Protein AF-A0A8C0NQJ2-F1 (afdb_monomer_lite)

Organism: Canis lupus familiaris (NCBI:txid9615)

InterPro domains:
  IPR001377 Small ribosomal subunit protein eS6 [PF01092] (1-80)
  IPR001377 Small ribosomal subunit protein eS6 [PTHR11502] (1-72)
  IPR001377 Small ribosomal subunit protein eS6 [SM01405] (1-81)
  IPR018282 Small ribosomal subunit protein eS6, conserved site [PS00578] (52-63)

Structure (mmCIF, N/CA/C/O backbone):
data_AF-A0A8C0NQJ2-F1
#
_entry.id   AF-A0A8C0NQJ2-F1
#
loop_
_atom_site.group_PDB
_atom_site.id
_atom_site.type_symbol
_atom_site.label_atom_id
_atom_site.label_alt_id
_atom_site.label_comp_id
_atom_site.label_asym_id
_atom_site.label_entity_id
_atom_site.label_seq_id
_atom_site.pdbx_PDB_ins_code
_atom_site.Cartn_x
_atom_site.Cartn_y
_atom_site.Cartn_z
_atom_site.occupancy
_atom_site.B_iso_or_equiv
_atom_site.auth_seq_id
_atom_site.auth_comp_id
_atom_site.auth_asym_id
_atom_site.auth_atom_id
_atom_site.pdbx_PDB_model_num
ATOM 1 N N . MET A 1 1 ? 9.149 -3.944 7.134 1.00 82.62 1 MET A N 1
ATOM 2 C CA . MET A 1 1 ? 8.763 -3.387 5.807 1.00 82.62 1 MET A CA 1
ATOM 3 C C . MET A 1 1 ? 7.803 -2.215 5.984 1.00 82.62 1 MET A C 1
ATOM 5 O O . MET A 1 1 ? 7.085 -2.176 6.979 1.00 82.62 1 MET A O 1
ATOM 9 N N . LYS A 1 2 ? 7.769 -1.259 5.043 1.00 87.44 2 LYS A N 1
ATOM 10 C CA . LYS A 1 2 ? 6.846 -0.104 5.096 1.00 87.44 2 LYS A CA 1
ATOM 11 C C . LYS A 1 2 ? 5.659 -0.290 4.145 1.00 87.44 2 LYS A C 1
ATOM 13 O O . LYS A 1 2 ? 5.855 -0.454 2.945 1.00 87.44 2 LYS A O 1
ATOM 18 N N . LEU A 1 3 ? 4.436 -0.209 4.659 1.00 89.00 3 LEU A N 1
ATOM 19 C CA . LEU A 1 3 ? 3.202 -0.219 3.869 1.00 89.00 3 LEU A CA 1
ATOM 20 C C . LEU A 1 3 ? 2.615 1.190 3.814 1.00 89.00 3 LEU A C 1
ATOM 22 O O . LEU A 1 3 ? 2.2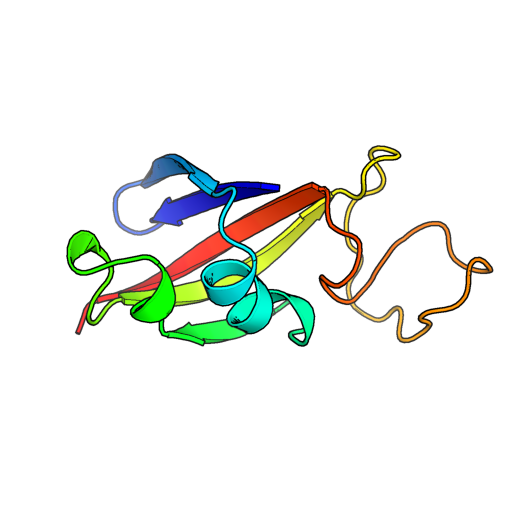87 1.774 4.844 1.00 89.00 3 LEU A O 1
ATOM 26 N N . ASN A 1 4 ? 2.474 1.744 2.614 1.00 91.00 4 ASN A N 1
ATOM 27 C CA . ASN A 1 4 ? 1.806 3.022 2.391 1.00 91.00 4 ASN A CA 1
ATOM 28 C C . ASN A 1 4 ? 0.400 2.769 1.846 1.00 91.00 4 ASN A C 1
ATOM 30 O O . ASN A 1 4 ? 0.244 2.482 0.661 1.00 91.00 4 ASN A O 1
ATOM 34 N N . ILE A 1 5 ? -0.613 2.858 2.705 1.00 91.44 5 ILE A N 1
ATOM 35 C CA . ILE A 1 5 ? -2.005 2.593 2.343 1.00 91.44 5 ILE A CA 1
ATOM 36 C C . ILE A 1 5 ? -2.719 3.911 2.063 1.00 91.44 5 ILE A C 1
ATOM 38 O O . ILE A 1 5 ? -2.849 4.770 2.931 1.00 91.44 5 ILE A O 1
ATOM 42 N N . SER A 1 6 ? -3.193 4.064 0.833 1.00 91.94 6 SER A N 1
ATOM 43 C CA . SER A 1 6 ? -3.899 5.247 0.344 1.00 91.94 6 SER A CA 1
ATOM 44 C C . SER A 1 6 ? -5.388 4.944 0.222 1.00 91.94 6 SER A C 1
ATOM 46 O O . SER A 1 6 ? -5.754 3.930 -0.373 1.00 91.94 6 SER A O 1
ATOM 48 N N . PHE A 1 7 ? -6.251 5.830 0.717 1.00 90.75 7 PHE A N 1
ATOM 49 C CA . PHE A 1 7 ? -7.693 5.744 0.505 1.00 90.75 7 PHE A CA 1
ATOM 50 C C . PHE A 1 7 ? -8.164 6.903 -0.382 1.00 90.75 7 PHE A C 1
ATOM 52 O O . PHE A 1 7 ? -8.396 8.006 0.121 1.00 90.75 7 PHE A O 1
ATOM 59 N N . PRO A 1 8 ? -8.288 6.686 -1.705 1.00 86.81 8 PRO A N 1
ATOM 60 C CA . PRO A 1 8 ? -8.583 7.763 -2.648 1.00 86.81 8 PRO A CA 1
ATOM 61 C C . PRO A 1 8 ? -9.954 8.405 -2.415 1.00 86.81 8 PRO A C 1
ATOM 63 O O . PRO A 1 8 ? -10.089 9.600 -2.648 1.00 86.81 8 PRO A O 1
ATOM 66 N N . ALA A 1 9 ? -10.939 7.658 -1.902 1.00 85.81 9 ALA A N 1
ATOM 67 C CA . ALA A 1 9 ? -12.276 8.191 -1.632 1.00 85.81 9 ALA A CA 1
ATOM 68 C C . ALA A 1 9 ? -12.273 9.310 -0.573 1.00 85.81 9 ALA A C 1
ATOM 70 O O . ALA A 1 9 ? -13.012 10.280 -0.710 1.00 85.81 9 ALA A O 1
ATOM 71 N N . ASN A 1 10 ? -11.399 9.214 0.436 1.00 86.56 10 ASN A N 1
ATOM 72 C CA . ASN A 1 10 ? -11.274 10.228 1.490 1.00 86.56 10 ASN A CA 1
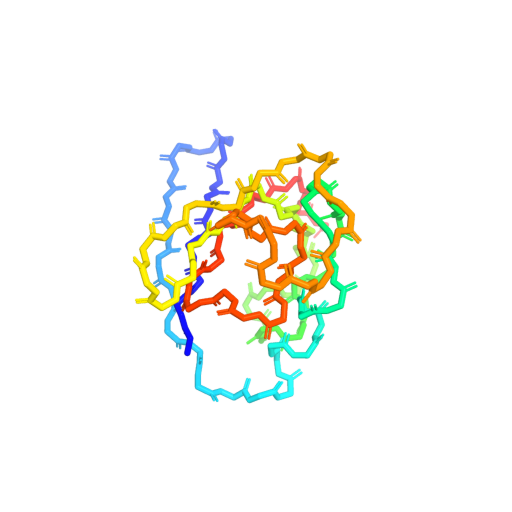ATOM 73 C C . ASN A 1 10 ? -10.048 11.137 1.299 1.00 86.56 10 ASN A C 1
ATOM 75 O O . ASN A 1 10 ? -9.853 12.077 2.065 1.00 86.56 10 ASN A O 1
ATOM 79 N N . GLY A 1 11 ? -9.177 10.836 0.329 1.00 87.50 11 GLY A N 1
ATOM 80 C CA . GLY A 1 11 ? -7.913 11.546 0.115 1.00 87.50 11 GLY A CA 1
ATOM 81 C C . GLY A 1 11 ? -6.880 11.358 1.236 1.00 87.50 11 GLY A C 1
ATOM 82 O O . GLY A 1 11 ? -5.907 12.106 1.309 1.00 87.50 11 GLY A O 1
ATOM 83 N N . CYS A 1 12 ? -7.070 10.379 2.123 1.00 88.56 12 CYS A N 1
ATOM 84 C CA . CYS A 1 12 ? -6.166 10.119 3.243 1.00 88.56 12 CYS A CA 1
ATOM 85 C C . CYS A 1 12 ? -5.146 9.029 2.900 1.00 88.56 12 CYS A C 1
ATOM 87 O O . CYS A 1 12 ? -5.414 8.127 2.107 1.00 88.56 12 CYS A O 1
ATOM 89 N N . ARG A 1 13 ? -3.982 9.074 3.553 1.00 91.12 13 ARG A N 1
ATOM 90 C CA . ARG A 1 13 ? -2.981 8.001 3.512 1.00 91.12 13 ARG A CA 1
ATOM 91 C C . ARG A 1 13 ? -2.523 7.646 4.921 1.00 91.12 13 ARG A C 1
ATOM 93 O O . ARG A 1 13 ? -2.373 8.537 5.755 1.00 91.12 13 ARG A O 1
ATOM 100 N N . LYS A 1 14 ? -2.268 6.364 5.166 1.00 90.12 14 LYS A N 1
ATOM 101 C CA . LYS A 1 14 ? -1.714 5.835 6.414 1.00 90.12 14 LYS A CA 1
ATOM 102 C C . LYS A 1 14 ? -0.451 5.047 6.081 1.00 90.12 14 LYS A C 1
ATOM 104 O O . LYS A 1 14 ? -0.476 4.160 5.232 1.00 90.12 14 LYS A O 1
ATOM 109 N N . LEU A 1 15 ? 0.651 5.392 6.740 1.00 90.38 15 LEU A N 1
ATOM 110 C CA . LEU A 1 15 ? 1.882 4.610 6.684 1.00 90.38 15 LEU A CA 1
ATOM 111 C C . LEU A 1 15 ? 1.894 3.658 7.874 1.00 90.38 15 LEU A C 1
ATOM 113 O O . LEU A 1 15 ? 1.643 4.078 9.002 1.00 90.38 15 LEU A O 1
ATOM 117 N N . ILE A 1 16 ? 2.165 2.388 7.606 1.00 89.81 16 ILE A N 1
ATOM 118 C CA . ILE A 1 16 ? 2.184 1.323 8.602 1.00 89.81 16 ILE A CA 1
ATOM 119 C C . ILE A 1 16 ? 3.525 0.619 8.491 1.00 89.81 16 ILE A C 1
ATOM 121 O O . ILE A 1 16 ? 3.940 0.219 7.401 1.00 89.81 16 ILE A O 1
ATOM 125 N N . GLU A 1 17 ? 4.212 0.474 9.614 1.00 88.44 17 GLU A N 1
ATOM 126 C CA . GLU A 1 17 ? 5.417 -0.340 9.690 1.00 88.44 17 GLU A CA 1
ATOM 127 C C . GLU A 1 17 ? 5.009 -1.739 10.142 1.00 88.44 17 GLU A C 1
ATOM 129 O O . GLU A 1 17 ? 4.437 -1.917 11.216 1.00 88.44 17 GLU A O 1
ATOM 134 N N . VAL A 1 18 ? 5.246 -2.724 9.278 1.00 85.62 18 VAL A N 1
ATOM 135 C CA . VAL A 1 18 ? 4.947 -4.130 9.550 1.00 85.62 18 VAL A CA 1
ATOM 136 C C . VAL A 1 18 ? 6.258 -4.892 9.517 1.00 85.62 18 VAL A C 1
ATOM 138 O O . VAL A 1 18 ? 6.932 -4.926 8.484 1.00 85.62 18 VAL A O 1
ATOM 141 N N . ASP A 1 19 ? 6.624 -5.465 10.657 1.00 84.62 19 ASP A N 1
ATOM 142 C CA . ASP A 1 19 ? 7.823 -6.299 10.800 1.00 84.62 19 ASP A CA 1
ATOM 143 C C . ASP A 1 19 ? 7.514 -7.796 10.631 1.00 84.62 19 ASP A C 1
ATOM 145 O O . ASP A 1 19 ? 8.381 -8.584 10.283 1.00 84.62 19 ASP A O 1
ATOM 149 N N . ASP A 1 20 ? 6.245 -8.172 10.806 1.00 85.69 20 ASP A N 1
ATOM 150 C CA . ASP A 1 20 ? 5.782 -9.555 10.767 1.00 85.69 20 ASP A CA 1
ATOM 151 C C . ASP A 1 20 ? 5.762 -10.120 9.333 1.00 85.69 20 ASP A C 1
ATOM 153 O O . ASP A 1 20 ? 4.981 -9.685 8.475 1.00 85.69 20 ASP A O 1
ATOM 157 N N . GLU A 1 21 ? 6.623 -11.106 9.073 1.00 80.75 21 GLU A N 1
ATOM 158 C CA . GLU A 1 21 ? 6.765 -11.742 7.761 1.00 80.75 21 GLU A CA 1
ATOM 159 C C . GLU A 1 21 ? 5.501 -12.488 7.312 1.00 80.75 21 GLU A C 1
ATOM 161 O O . GLU A 1 21 ? 5.210 -12.510 6.113 1.00 80.75 21 GLU A O 1
ATOM 166 N N . HIS A 1 22 ? 4.694 -13.030 8.235 1.00 83.62 22 HIS A N 1
ATOM 167 C CA . HIS A 1 22 ? 3.453 -13.726 7.870 1.00 83.62 22 HIS A CA 1
ATOM 168 C C . HIS A 1 22 ? 2.446 -12.776 7.224 1.00 83.62 22 HIS A C 1
ATOM 170 O O . HIS A 1 22 ? 1.782 -13.129 6.247 1.00 83.62 22 HIS A O 1
ATOM 176 N N . LYS A 1 23 ? 2.360 -11.542 7.730 1.00 83.50 23 LYS A N 1
ATOM 177 C CA . LYS A 1 23 ? 1.483 -10.508 7.164 1.00 83.50 23 LYS A CA 1
ATOM 178 C C . LYS A 1 23 ? 1.959 -10.073 5.780 1.00 83.50 23 LYS A C 1
ATOM 180 O O . LYS A 1 23 ? 1.147 -9.815 4.893 1.00 83.50 23 LYS A O 1
ATOM 185 N N . LEU A 1 24 ? 3.277 -10.012 5.595 1.00 80.06 24 LEU A N 1
ATOM 186 C CA . LEU A 1 24 ? 3.921 -9.589 4.351 1.00 80.06 24 LEU A CA 1
ATOM 187 C C . LEU A 1 24 ? 3.861 -10.652 3.253 1.00 80.06 24 LEU A C 1
ATOM 189 O O . LEU A 1 24 ? 3.794 -10.299 2.075 1.00 80.06 24 LEU A O 1
ATOM 193 N N . HIS A 1 25 ? 3.819 -11.936 3.615 1.00 82.69 25 HIS A N 1
ATOM 194 C CA . HIS A 1 25 ? 3.763 -13.039 2.656 1.00 82.69 25 HIS A CA 1
ATOM 195 C C . HI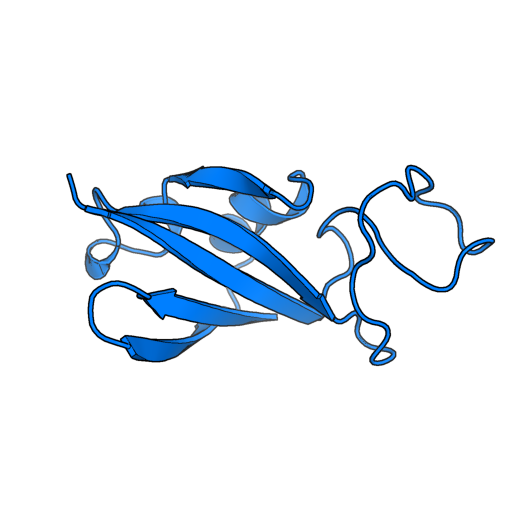S A 1 25 ? 2.590 -12.907 1.670 1.00 82.69 25 HIS A C 1
ATOM 197 O O . HIS A 1 25 ? 2.773 -13.108 0.471 1.00 82.69 25 HIS A O 1
ATOM 203 N N . THR A 1 26 ? 1.430 -12.434 2.144 1.00 82.50 26 THR A N 1
ATOM 204 C CA . THR A 1 26 ? 0.238 -12.166 1.313 1.00 82.50 26 THR A CA 1
ATOM 205 C C . THR A 1 26 ? 0.513 -11.192 0.160 1.00 82.50 26 THR A C 1
ATOM 207 O O . THR A 1 26 ? -0.113 -11.293 -0.897 1.00 82.50 26 THR A O 1
ATOM 210 N N . PHE A 1 27 ? 1.451 -10.257 0.342 1.00 80.62 27 PHE A N 1
ATOM 211 C CA . PHE A 1 27 ? 1.807 -9.242 -0.652 1.00 80.62 27 PHE A CA 1
ATOM 212 C C . PHE A 1 27 ? 3.011 -9.644 -1.508 1.00 80.62 27 PHE A C 1
ATOM 214 O O . PHE A 1 27 ? 3.068 -9.260 -2.672 1.00 80.62 27 PHE A O 1
ATOM 221 N N . ASN A 1 28 ? 3.955 -10.424 -0.970 1.00 75.19 28 ASN A N 1
ATOM 222 C CA . ASN A 1 28 ? 5.227 -10.740 -1.632 1.00 75.19 28 ASN A CA 1
ATOM 223 C C . ASN A 1 28 ? 5.069 -11.450 -2.986 1.00 75.19 28 ASN A C 1
ATOM 225 O O . ASN A 1 28 ? 5.842 -11.186 -3.904 1.00 75.19 28 ASN A O 1
ATOM 229 N N . GLU A 1 29 ? 4.063 -12.308 -3.137 1.00 74.38 29 GLU A N 1
ATOM 230 C CA . GLU A 1 29 ? 3.831 -13.085 -4.366 1.00 74.38 29 GLU A CA 1
ATOM 231 C C . GLU A 1 29 ? 2.894 -12.390 -5.364 1.00 74.38 29 GLU A C 1
ATOM 233 O O . GLU A 1 29 ? 2.450 -12.989 -6.345 1.00 74.38 29 GLU A O 1
ATOM 238 N N . LYS A 1 30 ? 2.534 -11.129 -5.112 1.00 81.94 30 LYS A N 1
ATOM 239 C CA . LYS A 1 30 ? 1.556 -10.403 -5.921 1.00 81.94 30 LYS A CA 1
ATOM 240 C C . LYS A 1 30 ? 2.234 -9.366 -6.811 1.00 81.94 30 LYS A C 1
ATOM 242 O O . LYS A 1 30 ? 3.224 -8.729 -6.448 1.00 81.94 30 LYS A O 1
ATOM 247 N N . HIS A 1 31 ? 1.669 -9.195 -8.002 1.00 80.44 31 HIS A N 1
ATOM 248 C CA . HIS A 1 31 ? 2.110 -8.197 -8.969 1.00 80.44 31 HIS A CA 1
ATOM 249 C C . HIS A 1 31 ? 1.385 -6.866 -8.764 1.00 80.44 31 HIS A C 1
ATOM 251 O O . HIS A 1 31 ? 0.317 -6.795 -8.147 1.00 80.44 31 HIS A O 1
ATOM 257 N N . MET A 1 32 ? 1.942 -5.803 -9.343 1.00 81.50 32 MET A N 1
ATOM 258 C CA . MET A 1 32 ? 1.273 -4.504 -9.413 1.00 81.50 32 MET A CA 1
ATOM 259 C C . MET A 1 32 ? -0.122 -4.635 -10.053 1.00 81.50 32 MET A C 1
ATOM 261 O O . MET A 1 32 ? -0.321 -5.441 -10.957 1.00 81.50 32 MET A O 1
ATOM 265 N N . ALA A 1 33 ? -1.075 -3.836 -9.579 1.00 85.12 33 ALA A N 1
ATOM 266 C CA . ALA A 1 33 ? -2.502 -3.872 -9.907 1.00 85.12 33 ALA A CA 1
ATOM 267 C C . ALA A 1 33 ? -3.285 -5.111 -9.426 1.00 85.12 33 ALA A C 1
ATOM 269 O O . ALA A 1 33 ? -4.473 -5.212 -9.720 1.00 85.12 33 ALA A O 1
ATOM 270 N N . THR A 1 34 ? -2.680 -6.005 -8.635 1.00 86.62 34 THR A N 1
ATOM 271 C CA . THR A 1 34 ? -3.403 -7.132 -8.022 1.00 86.62 34 THR A CA 1
ATOM 272 C C . THR A 1 34 ? -4.197 -6.681 -6.797 1.00 86.62 34 THR A C 1
ATOM 274 O O . THR A 1 34 ? -3.676 -5.937 -5.961 1.00 86.62 34 THR A O 1
ATOM 277 N N . GLU A 1 35 ? -5.438 -7.154 -6.682 1.00 89.88 35 GLU A N 1
ATOM 278 C CA . GLU A 1 35 ? -6.303 -6.973 -5.513 1.00 89.88 35 GLU A CA 1
ATOM 279 C C . GLU A 1 35 ? -6.072 -8.087 -4.486 1.00 89.88 35 GLU A C 1
ATOM 281 O O . GLU A 1 35 ? -5.963 -9.266 -4.824 1.00 89.88 35 GLU A O 1
ATOM 286 N N . VAL A 1 36 ? -5.969 -7.698 -3.220 1.00 89.12 36 VAL A N 1
ATOM 287 C CA . VAL A 1 36 ? -5.677 -8.565 -2.080 1.00 89.12 36 VAL A CA 1
ATOM 288 C C . VAL A 1 36 ? -6.521 -8.136 -0.886 1.00 89.12 36 VAL A C 1
ATOM 290 O O . VAL A 1 36 ? -6.735 -6.947 -0.643 1.00 89.12 36 VAL A O 1
ATOM 293 N N . ALA A 1 37 ? -7.004 -9.117 -0.128 1.00 90.31 37 ALA A N 1
ATOM 294 C CA . ALA A 1 37 ? -7.676 -8.860 1.137 1.00 90.31 37 ALA A CA 1
ATOM 295 C C . ALA A 1 37 ? -6.654 -8.376 2.175 1.00 90.31 37 ALA A C 1
ATOM 297 O O . ALA A 1 37 ? -5.582 -8.967 2.326 1.00 90.31 37 ALA A O 1
ATOM 298 N N . ALA A 1 38 ? -6.984 -7.303 2.889 1.00 89.00 38 ALA A N 1
ATOM 299 C CA . ALA A 1 38 ? -6.130 -6.731 3.924 1.00 89.00 38 ALA A CA 1
ATOM 300 C C . ALA A 1 38 ? -6.323 -7.395 5.301 1.00 89.00 38 ALA A C 1
ATOM 302 O O . ALA A 1 38 ? -5.643 -7.015 6.251 1.00 89.00 38 ALA A O 1
ATOM 303 N N . ASP A 1 39 ? -7.178 -8.419 5.402 1.00 89.50 39 ASP A N 1
ATOM 304 C CA . ASP A 1 39 ? -7.505 -9.141 6.641 1.00 89.50 39 ASP A CA 1
ATOM 305 C C . ASP A 1 39 ? -6.265 -9.652 7.395 1.00 89.50 39 ASP A C 1
ATOM 307 O O . ASP A 1 39 ? -6.247 -9.703 8.624 1.00 89.50 39 ASP A O 1
ATOM 311 N N . ALA A 1 40 ? -5.199 -9.993 6.663 1.00 84.75 40 ALA A N 1
ATOM 312 C CA . ALA A 1 40 ? -3.939 -10.465 7.234 1.00 84.75 40 ALA A CA 1
ATOM 313 C C . ALA A 1 40 ? -3.165 -9.379 8.009 1.00 84.75 40 ALA A C 1
ATOM 315 O O . ALA A 1 40 ? -2.312 -9.703 8.834 1.00 84.75 40 ALA A O 1
ATOM 316 N N . LEU A 1 41 ? -3.433 -8.089 7.773 1.00 85.62 41 LEU A N 1
ATOM 317 C CA . LEU A 1 41 ? -2.738 -6.994 8.459 1.00 85.62 41 LEU A CA 1
ATOM 318 C C . LEU A 1 41 ? -3.181 -6.857 9.925 1.00 85.62 41 LEU A C 1
ATOM 320 O O . LEU A 1 41 ? -2.365 -6.501 10.785 1.00 85.62 41 LEU A O 1
ATOM 324 N N . GLY A 1 42 ? -4.437 -7.194 10.224 1.00 86.88 42 GLY A N 1
ATOM 325 C CA . GLY A 1 42 ? -5.030 -7.167 11.560 1.00 86.88 42 GLY A CA 1
ATOM 326 C C . GLY A 1 42 ? -6.543 -6.940 11.518 1.00 86.88 42 GLY A C 1
ATOM 327 O O . GLY A 1 42 ? -7.109 -6.677 10.460 1.00 86.88 42 GLY A O 1
ATOM 328 N N . GLU A 1 43 ? -7.199 -6.989 12.680 1.00 86.44 43 GLU A N 1
ATOM 329 C CA . GLU A 1 43 ? -8.658 -6.812 12.779 1.00 86.44 43 GLU A CA 1
ATOM 330 C C . GLU A 1 43 ? -9.145 -5.447 12.269 1.00 86.44 43 GLU A C 1
ATOM 332 O O . GLU A 1 43 ? -10.233 -5.367 11.708 1.00 86.44 43 GLU A O 1
ATOM 337 N N . GLU A 1 44 ? -8.330 -4.389 12.386 1.00 87.19 44 GLU A N 1
ATOM 338 C CA . GLU A 1 44 ? -8.667 -3.047 11.874 1.00 87.19 44 GLU A CA 1
ATOM 339 C C . GLU A 1 44 ? -8.803 -3.008 10.337 1.00 87.19 44 GLU A C 1
ATOM 341 O O . GLU A 1 44 ? -9.465 -2.123 9.800 1.00 87.19 44 GLU A O 1
ATOM 346 N N . TRP A 1 45 ? -8.1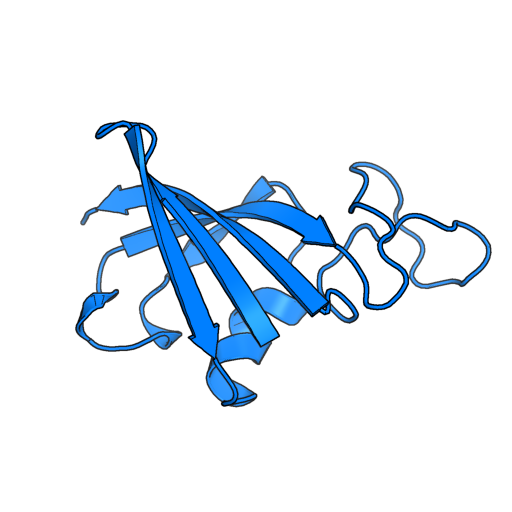82 -3.967 9.641 1.00 86.69 45 TRP A N 1
ATOM 347 C CA . TRP A 1 45 ? -8.169 -4.098 8.180 1.00 86.69 45 TRP A CA 1
ATOM 348 C C . TRP A 1 45 ? -9.082 -5.216 7.678 1.00 86.69 45 TRP A C 1
ATOM 350 O O . TRP A 1 45 ? -9.111 -5.496 6.478 1.00 86.69 45 TRP A O 1
ATOM 360 N N . LYS A 1 46 ? -9.845 -5.846 8.575 1.00 88.62 46 LYS A N 1
ATOM 361 C CA . LYS A 1 46 ? -10.779 -6.904 8.208 1.00 88.62 46 LYS A CA 1
ATOM 362 C C . LYS A 1 46 ? -11.902 -6.345 7.334 1.00 88.62 46 LYS A C 1
ATOM 364 O O . LYS A 1 46 ? -12.524 -5.350 7.695 1.00 88.62 46 LYS A O 1
ATOM 369 N N . GLY A 1 47 ? -12.156 -6.983 6.196 1.00 88.12 47 GLY A N 1
ATOM 370 C CA . GLY A 1 47 ? -13.147 -6.530 5.215 1.00 88.12 47 GLY A CA 1
ATOM 371 C C . GLY A 1 47 ? -12.642 -5.440 4.264 1.00 88.12 47 GLY A C 1
ATOM 372 O O . GLY A 1 47 ? -13.370 -4.990 3.381 1.00 88.12 47 GLY A O 1
ATOM 373 N N . TYR A 1 48 ? -11.383 -5.014 4.387 1.00 89.56 48 TYR A N 1
ATOM 374 C CA . TYR A 1 48 ? -10.797 -4.074 3.437 1.00 89.56 48 TYR A CA 1
ATOM 375 C C . TYR A 1 48 ? -10.161 -4.823 2.271 1.00 89.56 48 TYR A C 1
ATOM 377 O O . TYR A 1 48 ? -9.364 -5.748 2.448 1.00 89.56 48 TYR A O 1
ATOM 385 N N . MET A 1 49 ? -10.457 -4.363 1.059 1.00 90.88 49 MET A N 1
ATOM 386 C CA . MET A 1 49 ? -9.810 -4.834 -0.158 1.00 90.88 49 MET A CA 1
ATOM 387 C C . MET A 1 49 ? -8.823 -3.779 -0.640 1.00 90.88 49 MET A C 1
ATOM 389 O O . MET A 1 49 ? -9.190 -2.630 -0.913 1.00 90.88 49 MET A O 1
ATOM 393 N N . VAL A 1 50 ? -7.555 -4.166 -0.738 1.00 91.75 50 VAL A N 1
ATOM 394 C CA . VAL A 1 50 ? -6.464 -3.291 -1.163 1.00 91.75 50 VAL A CA 1
ATOM 395 C C . VAL A 1 50 ? -5.868 -3.787 -2.467 1.00 91.75 50 VAL A C 1
ATOM 397 O O . VAL A 1 50 ? -5.734 -4.979 -2.708 1.00 91.75 50 VAL A O 1
ATOM 400 N N . ARG A 1 51 ? -5.470 -2.856 -3.319 1.00 91.19 51 ARG A N 1
ATOM 401 C CA . ARG A 1 51 ? -4.782 -3.120 -4.574 1.00 91.19 51 ARG A CA 1
ATOM 402 C C . ARG A 1 51 ? -3.369 -2.583 -4.509 1.00 91.19 51 ARG A C 1
ATOM 404 O O . ARG A 1 51 ? -3.166 -1.429 -4.123 1.00 91.19 51 ARG A O 1
ATOM 411 N N . ILE A 1 52 ? -2.410 -3.385 -4.951 1.00 90.06 52 ILE A N 1
ATOM 412 C CA . ILE A 1 52 ? -1.005 -2.979 -5.032 1.00 90.06 52 ILE A CA 1
ATOM 413 C C . ILE A 1 52 ? -0.861 -1.943 -6.143 1.00 90.06 52 ILE A C 1
ATOM 415 O O . ILE A 1 52 ? -1.003 -2.262 -7.320 1.00 90.06 52 ILE A O 1
ATOM 419 N N . SER A 1 53 ? -0.598 -0.691 -5.783 1.00 88.44 53 SER A N 1
ATOM 420 C CA . SER A 1 53 ? -0.402 0.394 -6.750 1.00 88.44 53 SER A CA 1
ATOM 421 C C . SER A 1 53 ? 1.063 0.563 -7.150 1.00 88.44 53 SER A C 1
ATOM 423 O O . SER A 1 53 ? 1.339 1.129 -8.203 1.00 88.44 53 SER A O 1
ATOM 425 N N . GLY A 1 54 ? 1.998 0.049 -6.345 1.00 88.00 54 GLY A N 1
ATOM 426 C CA . GLY A 1 54 ? 3.430 0.085 -6.624 1.00 88.00 54 GLY A CA 1
ATOM 427 C C . GLY A 1 54 ? 4.270 -0.223 -5.388 1.00 88.00 54 GLY A C 1
ATOM 428 O O . GLY A 1 54 ? 3.780 -0.767 -4.401 1.00 88.00 54 GLY A O 1
ATOM 429 N N . GLY A 1 55 ? 5.538 0.166 -5.426 1.00 87.31 55 GLY A N 1
ATOM 430 C CA . GLY A 1 55 ? 6.482 -0.021 -4.330 1.00 87.31 55 GLY A CA 1
ATOM 431 C C . GLY A 1 55 ? 7.891 0.407 -4.725 1.00 87.31 55 GLY A C 1
ATOM 432 O O . GLY A 1 55 ? 8.136 0.734 -5.885 1.00 87.31 55 GLY A O 1
ATOM 433 N N . ASN A 1 56 ? 8.808 0.394 -3.765 1.00 82.75 56 ASN A N 1
ATOM 434 C CA . ASN A 1 56 ? 10.223 0.681 -3.966 1.00 82.75 56 ASN A CA 1
ATOM 435 C C . ASN A 1 56 ? 11.060 -0.441 -3.354 1.00 82.75 56 ASN A C 1
ATOM 437 O O . ASN A 1 56 ? 10.760 -0.922 -2.258 1.00 82.75 56 ASN A O 1
ATOM 441 N N . ASP A 1 57 ? 12.121 -0.826 -4.054 1.00 77.75 57 ASP A N 1
ATOM 442 C CA . ASP A 1 57 ? 13.151 -1.725 -3.532 1.00 77.75 57 ASP A CA 1
ATOM 443 C C . ASP A 1 57 ? 14.061 -1.010 -2.512 1.00 77.75 57 ASP A C 1
ATOM 445 O O . ASP A 1 57 ? 14.061 0.221 -2.413 1.00 77.75 57 ASP A O 1
ATOM 449 N N . LYS A 1 58 ? 14.881 -1.766 -1.771 1.00 72.31 58 LYS A N 1
ATOM 450 C CA . LYS A 1 58 ? 15.904 -1.232 -0.847 1.00 72.31 58 LYS A CA 1
ATOM 451 C C . LYS A 1 58 ? 16.865 -0.249 -1.524 1.00 72.31 58 LYS A C 1
ATOM 453 O O . LYS A 1 58 ? 17.359 0.664 -0.873 1.00 72.31 58 LYS A O 1
ATOM 458 N N . GLN A 1 59 ? 17.105 -0.417 -2.822 1.00 70.94 59 GLN A N 1
ATOM 459 C CA . GLN A 1 59 ? 17.955 0.462 -3.633 1.00 70.94 59 GLN A CA 1
ATOM 460 C C . GLN A 1 59 ? 17.232 1.730 -4.129 1.00 70.94 59 GLN A C 1
ATOM 462 O O . GLN A 1 59 ? 17.824 2.548 -4.826 1.00 70.94 59 GLN A O 1
ATOM 467 N N . GLY A 1 60 ? 15.951 1.907 -3.789 1.00 73.06 60 GLY A N 1
ATOM 468 C CA . GLY A 1 60 ? 15.149 3.073 -4.162 1.00 73.06 60 GLY A CA 1
ATOM 469 C C . GLY A 1 60 ? 14.485 2.983 -5.537 1.00 73.06 60 GLY A C 1
ATOM 470 O O . GLY A 1 60 ? 13.675 3.852 -5.864 1.00 73.06 60 GLY A O 1
ATOM 471 N N . PHE A 1 61 ? 14.752 1.933 -6.320 1.00 78.12 61 PHE A N 1
ATOM 472 C CA . PHE A 1 61 ? 14.109 1.747 -7.618 1.00 78.12 61 PHE A CA 1
ATOM 473 C C . PHE A 1 61 ? 12.596 1.527 -7.464 1.00 78.12 61 PHE A C 1
ATOM 475 O O . PHE A 1 61 ? 12.184 0.672 -6.672 1.00 78.12 61 PHE A O 1
ATOM 482 N N . PRO A 1 62 ? 11.761 2.279 -8.203 1.00 80.12 62 PRO A N 1
ATOM 483 C CA . PRO A 1 62 ? 10.320 2.081 -8.189 1.00 80.12 62 PRO A CA 1
ATOM 484 C C . PRO A 1 62 ? 9.939 0.799 -8.936 1.00 80.12 62 PRO A C 1
ATOM 486 O O . PRO A 1 62 ? 10.587 0.411 -9.908 1.00 80.12 62 PRO A O 1
ATOM 489 N N . MET A 1 63 ? 8.848 0.161 -8.521 1.00 80.50 63 MET A N 1
ATOM 490 C CA . MET A 1 63 ? 8.262 -0.947 -9.267 1.00 80.50 63 MET A CA 1
ATOM 491 C C . MET A 1 63 ? 7.738 -0.467 -10.625 1.00 80.50 63 MET A C 1
ATOM 493 O O . MET A 1 63 ? 7.114 0.593 -10.716 1.00 80.50 63 MET A O 1
ATOM 497 N N . LYS A 1 64 ? 7.960 -1.253 -11.684 1.00 75.62 64 LYS A N 1
ATOM 498 C CA . LYS A 1 64 ? 7.485 -0.951 -13.041 1.00 75.62 64 LYS A CA 1
ATOM 499 C C . LYS A 1 64 ? 6.602 -2.077 -13.571 1.00 75.62 64 LYS A C 1
ATOM 501 O O . LYS A 1 64 ? 6.999 -3.240 -13.599 1.00 75.62 64 LYS A O 1
ATOM 506 N N . GLN A 1 65 ? 5.411 -1.716 -14.044 1.00 69.88 65 GLN A N 1
ATOM 507 C CA . GLN A 1 65 ? 4.499 -2.652 -14.700 1.00 69.88 65 GLN A CA 1
ATOM 508 C C . GLN A 1 65 ? 5.094 -3.171 -16.019 1.00 69.88 65 GLN A C 1
ATOM 510 O O . GLN A 1 65 ? 5.678 -2.404 -16.786 1.00 69.88 65 GLN A O 1
ATOM 515 N N . GLY A 1 66 ? 4.918 -4.466 -16.296 1.00 67.06 66 GLY A N 1
ATOM 516 C CA . GLY A 1 66 ? 5.320 -5.092 -17.563 1.00 67.06 66 GLY A CA 1
ATOM 517 C C . GLY A 1 66 ? 6.760 -5.607 -17.610 1.00 67.06 66 GLY A C 1
ATOM 518 O O . GLY A 1 66 ? 7.151 -6.221 -18.597 1.00 67.06 66 GLY A O 1
ATOM 519 N N . VAL A 1 67 ? 7.540 -5.414 -16.547 1.00 64.81 67 VAL A N 1
ATOM 520 C CA . VAL A 1 67 ? 8.756 -6.203 -16.328 1.00 64.81 67 VAL A CA 1
ATOM 521 C C . VAL A 1 67 ? 8.292 -7.558 -15.774 1.00 64.81 67 VAL A C 1
ATOM 523 O O . VAL A 1 67 ? 7.431 -7.592 -14.911 1.00 64.81 67 VAL A O 1
ATOM 526 N N . PHE A 1 68 ? 8.742 -8.695 -16.293 1.00 60.22 68 PHE A N 1
ATOM 527 C CA . PHE A 1 68 ? 8.334 -10.024 -15.777 1.00 60.22 68 PHE A CA 1
ATOM 528 C C . PHE A 1 68 ? 9.517 -10.798 -15.188 1.00 60.22 68 PHE A C 1
ATOM 530 O O . PHE A 1 68 ? 9.399 -11.955 -14.797 1.00 60.22 68 PHE A O 1
ATOM 537 N N . THR A 1 69 ? 10.676 -10.148 -15.136 1.00 55.56 69 THR A N 1
ATOM 538 C CA . THR A 1 69 ? 11.944 -10.747 -14.758 1.00 55.56 69 THR A CA 1
ATOM 539 C C . THR A 1 69 ? 12.195 -10.574 -13.265 1.00 55.56 69 THR A C 1
ATOM 541 O O . THR A 1 69 ? 12.263 -9.458 -12.760 1.00 55.56 69 THR A O 1
ATOM 544 N N . HIS A 1 70 ? 12.389 -11.701 -12.575 1.00 55.44 70 HIS A N 1
ATOM 545 C CA . HIS A 1 70 ? 13.019 -11.755 -11.251 1.00 55.44 70 HIS A CA 1
ATOM 546 C C . HIS A 1 70 ? 14.549 -11.560 -11.331 1.00 55.44 70 HIS A C 1
ATOM 548 O O . HIS A 1 70 ? 15.226 -11.553 -10.306 1.00 55.44 70 HIS A 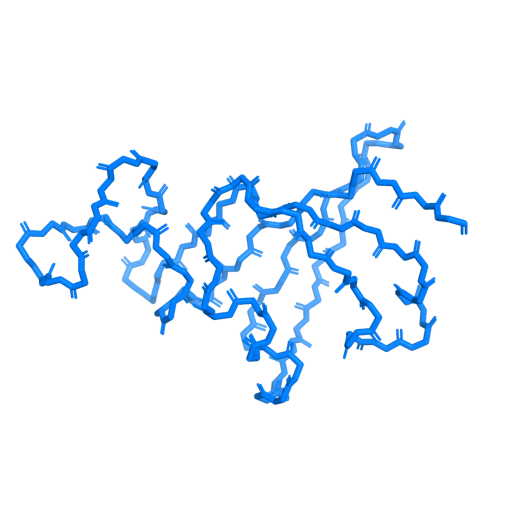O 1
ATOM 554 N N . GLU A 1 71 ? 15.104 -11.432 -12.541 1.00 54.66 71 GLU A N 1
ATOM 555 C CA . GLU A 1 71 ? 16.539 -11.313 -12.778 1.00 54.66 71 GLU A CA 1
ATOM 556 C C . GLU A 1 71 ? 17.061 -9.868 -12.665 1.00 54.66 71 GLU A C 1
ATOM 558 O O . GLU A 1 71 ? 16.384 -8.924 -13.084 1.00 54.66 71 GLU A O 1
ATOM 563 N N . PRO A 1 72 ? 18.317 -9.690 -12.206 1.00 55.12 72 PRO A N 1
ATOM 564 C CA . PRO A 1 72 ? 18.966 -8.386 -12.032 1.00 55.12 72 PRO A CA 1
ATOM 565 C C . PRO A 1 72 ? 19.258 -7.633 -13.346 1.00 55.12 72 PRO A C 1
ATOM 567 O O . PRO A 1 72 ? 19.849 -6.556 -13.314 1.00 55.12 72 PRO A O 1
ATOM 570 N N . ALA A 1 73 ? 18.853 -8.164 -14.505 1.00 55.88 73 ALA A N 1
ATOM 571 C CA . ALA A 1 73 ? 19.030 -7.517 -15.805 1.00 55.88 73 ALA A CA 1
ATOM 572 C C . ALA A 1 73 ? 18.170 -6.248 -15.971 1.00 55.88 73 ALA A C 1
ATOM 574 O O . ALA A 1 73 ? 18.495 -5.381 -16.783 1.00 55.88 73 ALA A O 1
ATOM 575 N N . SER A 1 74 ? 17.092 -6.108 -15.189 1.00 59.84 74 SER A N 1
ATOM 576 C CA . SER A 1 74 ? 16.273 -4.895 -15.129 1.00 59.84 74 SER A CA 1
ATOM 577 C C . SER A 1 74 ? 16.389 -4.231 -13.753 1.00 59.84 74 SER A C 1
ATOM 579 O O . SER A 1 74 ? 16.061 -4.879 -12.761 1.00 59.84 74 SER A O 1
ATOM 581 N N . PRO A 1 75 ? 16.745 -2.935 -13.654 1.00 64.06 75 PRO A N 1
ATOM 582 C CA . PRO A 1 75 ? 16.815 -2.242 -12.364 1.00 64.06 75 PRO A CA 1
ATOM 583 C C . PRO A 1 75 ? 15.437 -2.017 -11.716 1.00 64.06 75 PRO A C 1
ATOM 585 O O . PRO A 1 75 ? 15.364 -1.536 -10.593 1.00 64.06 75 PRO A O 1
ATOM 588 N N . PHE A 1 76 ? 14.336 -2.341 -12.406 1.00 63.16 76 PHE A N 1
ATOM 589 C CA . PHE A 1 76 ? 12.974 -2.115 -11.926 1.00 63.16 76 PHE A CA 1
ATOM 590 C C . PHE A 1 76 ? 12.283 -3.440 -11.568 1.00 63.16 76 PHE A C 1
ATOM 592 O O . PHE A 1 76 ? 12.072 -4.255 -12.468 1.00 63.16 76 PHE A O 1
ATOM 599 N N . PRO A 1 77 ? 11.876 -3.656 -10.305 1.00 65.88 77 PRO A N 1
ATOM 600 C CA . PRO A 1 77 ? 11.106 -4.836 -9.918 1.00 65.88 77 PRO A CA 1
ATOM 601 C C . PRO A 1 77 ? 9.656 -4.762 -10.421 1.00 65.88 77 PRO A C 1
ATOM 603 O O . PRO A 1 77 ? 9.078 -3.682 -10.541 1.00 65.88 77 PRO A O 1
ATOM 606 N N . SER A 1 78 ? 9.035 -5.912 -10.676 1.00 61.31 78 SER A N 1
ATOM 607 C CA . SER A 1 78 ? 7.622 -6.004 -11.090 1.00 61.31 78 SER A CA 1
ATOM 608 C C . SER A 1 78 ? 6.700 -6.736 -10.130 1.00 61.31 78 SER A C 1
ATOM 610 O O . SER A 1 78 ? 5.475 -6.604 -10.206 1.00 61.31 78 SER A O 1
ATOM 612 N N . ALA A 1 79 ? 7.293 -7.509 -9.233 1.00 64.25 79 ALA A N 1
ATOM 613 C CA . ALA A 1 79 ? 6.629 -8.178 -8.136 1.00 64.25 79 ALA A CA 1
ATOM 614 C C . ALA A 1 79 ? 7.171 -7.619 -6.816 1.00 64.25 79 ALA A C 1
ATOM 616 O O . ALA A 1 79 ? 8.236 -6.992 -6.769 1.00 64.25 79 ALA A O 1
ATOM 617 N N . CYS A 1 80 ? 6.452 -7.876 -5.731 1.00 58.62 80 CYS A N 1
ATOM 618 C CA . CYS A 1 80 ? 6.821 -7.419 -4.400 1.00 58.62 80 CYS A CA 1
ATOM 619 C C . CYS A 1 80 ? 7.988 -8.142 -3.682 1.00 58.62 80 CYS A C 1
ATOM 621 O O . CYS A 1 80 ? 8.364 -7.613 -2.636 1.00 58.62 80 CYS A O 1
ATOM 623 N N . PRO A 1 81 ? 8.622 -9.253 -4.136 1.00 53.88 81 PRO A N 1
ATOM 624 C CA . PRO A 1 81 ? 9.437 -10.075 -3.234 1.00 53.88 81 PRO A CA 1
ATOM 625 C C . PRO A 1 81 ? 10.765 -9.434 -2.782 1.00 53.88 81 PRO A C 1
ATOM 627 O O . PRO A 1 81 ? 11.470 -1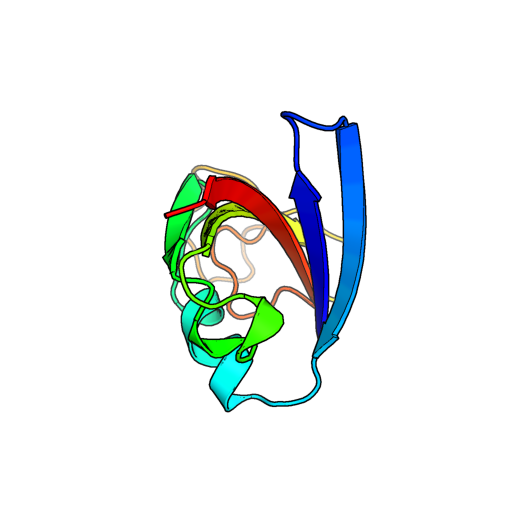0.028 -1.975 1.00 53.88 81 PRO A O 1
ATOM 630 N N . SER A 1 82 ? 11.093 -8.214 -3.229 1.00 55.19 82 SER A N 1
ATOM 631 C CA . SER A 1 82 ? 12.211 -7.402 -2.704 1.00 55.19 82 SER A CA 1
ATOM 632 C C . SER A 1 82 ? 11.798 -6.002 -2.213 1.00 55.19 82 SER A C 1
ATOM 634 O O . SER A 1 82 ? 12.625 -5.240 -1.717 1.00 55.19 82 SER A O 1
ATOM 636 N N . ALA A 1 83 ? 10.526 -5.612 -2.330 1.00 60.31 83 ALA A N 1
ATOM 637 C CA . ALA A 1 83 ? 10.117 -4.220 -2.137 1.00 60.31 83 ALA A CA 1
ATOM 638 C C . ALA A 1 83 ? 10.186 -3.785 -0.660 1.00 60.31 83 ALA A C 1
ATOM 640 O O . ALA A 1 83 ? 9.296 -4.098 0.120 1.00 60.31 83 ALA A O 1
ATOM 641 N N . TYR A 1 84 ? 11.198 -2.997 -0.276 1.00 70.50 84 TYR A N 1
ATOM 642 C CA . TYR A 1 84 ? 11.339 -2.400 1.065 1.00 70.50 84 TYR A CA 1
ATOM 643 C C . TYR A 1 84 ? 10.109 -1.587 1.507 1.00 70.50 84 TYR A C 1
ATOM 645 O O . TYR A 1 84 ? 9.772 -1.529 2.699 1.00 70.50 84 TYR A O 1
ATOM 653 N N . SER A 1 85 ? 9.429 -0.969 0.538 1.00 83.06 85 SER A N 1
ATOM 654 C CA . SER A 1 85 ? 8.146 -0.310 0.749 1.00 83.06 85 SER A CA 1
ATOM 655 C C . SER A 1 85 ? 7.140 -0.669 -0.335 1.00 83.06 85 SER A C 1
ATOM 657 O O . SER A 1 85 ? 7.464 -0.575 -1.516 1.00 83.06 85 SER A O 1
ATOM 659 N N . ILE A 1 86 ? 5.907 -0.989 0.047 1.00 88.12 86 ILE A N 1
ATOM 660 C CA . ILE A 1 86 ? 4.807 -1.281 -0.883 1.00 88.12 86 ILE A CA 1
ATOM 661 C C . ILE A 1 86 ? 3.745 -0.191 -0.735 1.00 88.12 86 ILE A C 1
ATOM 663 O O . ILE A 1 86 ? 3.378 0.192 0.377 1.00 88.12 86 ILE A O 1
ATOM 667 N N . SER A 1 87 ? 3.257 0.318 -1.863 1.00 89.75 87 SER A N 1
ATOM 668 C CA . SER A 1 87 ? 2.120 1.235 -1.917 1.00 89.75 87 SER A CA 1
ATOM 669 C C . SER A 1 87 ? 0.850 0.456 -2.242 1.00 89.75 87 SER A C 1
ATOM 671 O O . SER A 1 87 ? 0.760 -0.244 -3.252 1.00 89.75 87 SER A O 1
ATOM 673 N N . LEU A 1 88 ? -0.132 0.582 -1.359 1.00 90.69 88 LEU A N 1
ATOM 674 C CA . LEU A 1 88 ? -1.439 -0.045 -1.446 1.00 90.69 88 LEU A CA 1
ATOM 675 C C . LEU A 1 88 ? -2.499 1.043 -1.622 1.00 90.69 88 LEU A C 1
ATOM 677 O O . LEU A 1 88 ? -2.423 2.122 -1.037 1.00 90.69 88 LEU A O 1
ATOM 681 N N . SER A 1 89 ? -3.511 0.749 -2.423 1.00 91.06 89 SER A N 1
ATOM 682 C CA . SER A 1 89 ? -4.690 1.591 -2.622 1.00 91.06 89 SER A CA 1
ATOM 683 C C . SER A 1 89 ? -5.927 0.826 -2.175 1.00 91.06 89 SER A C 1
ATOM 685 O O . SER A 1 89 ? -6.152 -0.281 -2.646 1.00 91.06 89 SER A O 1
ATOM 687 N N . VAL A 1 90 ? -6.720 1.376 -1.259 1.00 90.50 90 VAL A N 1
ATOM 688 C CA . VAL A 1 90 ? -7.989 0.757 -0.845 1.00 90.50 90 VAL A CA 1
ATOM 689 C C . VAL A 1 90 ? -8.982 0.879 -2.003 1.00 90.50 90 VAL A C 1
ATOM 691 O O . VAL A 1 90 ? -9.286 1.992 -2.439 1.00 90.50 90 VAL A O 1
ATOM 694 N N . CYS A 1 91 ? -9.452 -0.261 -2.508 1.00 85.69 91 CYS A N 1
ATOM 695 C CA . CYS A 1 91 ? -10.459 -0.340 -3.567 1.00 85.69 91 CYS A CA 1
ATOM 696 C C . CYS A 1 91 ? -11.872 -0.423 -2.983 1.00 85.69 91 CYS A C 1
ATOM 698 O O . CYS A 1 91 ? -12.771 0.252 -3.476 1.00 85.69 91 CYS A O 1
ATOM 700 N N . GLN A 1 92 ? -12.066 -1.232 -1.937 1.00 78.94 92 GLN A N 1
ATOM 701 C CA . GLN A 1 92 ? -13.373 -1.472 -1.323 1.00 78.94 92 GLN A CA 1
ATOM 702 C C . GLN A 1 92 ? -13.258 -1.650 0.193 1.00 78.94 92 GLN A C 1
ATOM 704 O O . GLN A 1 92 ? -12.230 -2.090 0.710 1.00 78.94 92 GLN A O 1
ATOM 709 N N . ILE A 1 93 ? -14.345 -1.306 0.877 1.00 77.12 93 ILE A N 1
ATOM 710 C CA . ILE A 1 93 ? -14.596 -1.576 2.292 1.00 77.12 93 ILE A CA 1
ATOM 711 C C . ILE A 1 93 ? -15.883 -2.406 2.299 1.00 77.12 93 ILE A C 1
ATOM 713 O O . ILE A 1 93 ? -16.893 -1.920 1.786 1.00 77.12 93 ILE A O 1
ATOM 717 N N . SER A 1 94 ? -15.819 -3.662 2.745 1.00 61.66 94 SER A N 1
ATOM 718 C CA . SER A 1 94 ? -16.982 -4.558 2.838 1.00 61.66 94 SER A CA 1
ATOM 719 C C . SER A 1 94 ? -17.819 -4.277 4.074 1.00 61.66 94 SER A C 1
ATOM 721 O O . SER A 1 94 ? -17.190 -4.134 5.148 1.00 61.66 94 SER A O 1
#

Secondary structure (DSSP, 8-state):
-EEEEEETTTTEEEEEE---HHHHHHHHT-BTT-EEEGGGG-GGGTTEEEEEEEEE-TT-PBP-TT----STTSSS-SBSTT-SEEEEEEEEE-

Sequence (94 aa):
MKLNISFPANGCRKLIEVDDEHKLHTFNEKHMATEVAADALGEEWKGYMVRISGGNDKQGFPMKQGVFTHEPASPFPSACPSAYSISLSVCQIS

Radius of gyration: 12.88 Å; chains: 1; bounding box: 36×25×30 Å

pLDDT: mean 79.86, std 11.44, range [53.88, 91.94]

Foldseek 3Di:
DWEWEAEVVVRDIDIDDDPDVQQCVQQQADFAQDKGQNVSVDPVRHQWIKGFNWAAAPVRATADDPDPDPDPPDVHHGGRNGGPYTYIYTPDRD